Protein AF-A0A6L4ZPW6-F1 (afdb_monomer_lite)

Sequence (94 aa):
MDEQEQKLLKELLQKKLHGTLSKEEEQMLFDLSAKKTGRSPSTPTSSANLATGLSKLNNLITATDSLTNTLEEMAGKVNTHSSQAEAKQTIAEM

Structure (mmCIF, N/CA/C/O backbone):
data_AF-A0A6L4ZPW6-F1
#
_entry.id   AF-A0A6L4ZPW6-F1
#
loop_
_atom_site.group_PDB
_atom_site.id
_atom_site.type_symbol
_atom_site.label_atom_id
_atom_site.label_alt_id
_atom_site.label_comp_id
_atom_site.label_asym_id
_atom_site.label_entity_id
_atom_site.label_seq_id
_atom_site.pdbx_PDB_ins_code
_atom_site.Cartn_x
_atom_site.Cartn_y
_atom_site.Cartn_z
_atom_site.occupancy
_atom_site.B_iso_or_equiv
_atom_site.auth_seq_id
_atom_site.auth_comp_id
_atom_site.auth_asym_id
_atom_site.auth_atom_id
_atom_site.pdbx_PDB_model_num
ATOM 1 N N . MET A 1 1 ? 21.177 5.662 -11.169 1.00 84.00 1 MET A N 1
ATOM 2 C CA . MET A 1 1 ? 19.743 5.969 -11.027 1.00 84.00 1 MET A CA 1
ATOM 3 C C . MET A 1 1 ? 19.652 7.202 -10.161 1.00 84.00 1 MET A C 1
ATOM 5 O O . MET A 1 1 ? 20.199 7.170 -9.061 1.00 84.00 1 MET A O 1
ATOM 9 N N . ASP A 1 2 ? 19.068 8.275 -10.675 1.00 91.56 2 ASP A N 1
ATOM 10 C CA . ASP A 1 2 ? 18.929 9.533 -9.934 1.00 91.56 2 ASP A CA 1
ATOM 11 C C . ASP A 1 2 ? 17.749 9.497 -8.940 1.00 91.56 2 ASP A C 1
ATOM 13 O O . ASP A 1 2 ? 17.036 8.498 -8.820 1.00 91.56 2 ASP A O 1
ATOM 17 N N . GLU A 1 3 ? 17.579 10.570 -8.166 1.00 92.75 3 GLU A N 1
ATOM 18 C CA . GLU A 1 3 ? 16.546 10.671 -7.129 1.00 92.75 3 GLU A CA 1
ATOM 19 C C . GLU A 1 3 ? 15.118 10.681 -7.700 1.00 92.75 3 GLU A C 1
ATOM 21 O O . GLU A 1 3 ? 14.210 10.089 -7.108 1.00 92.75 3 GLU A O 1
ATOM 26 N N . GLN A 1 4 ? 14.915 11.291 -8.871 1.00 93.44 4 GLN A N 1
ATOM 27 C 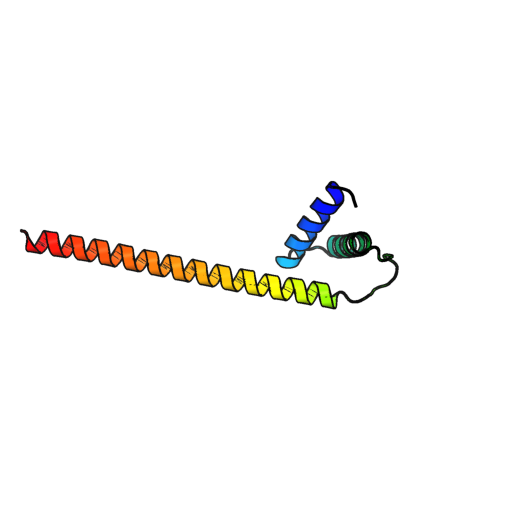CA . GLN A 1 4 ? 13.608 11.335 -9.527 1.00 93.44 4 GLN A CA 1
ATOM 28 C C . GLN A 1 4 ? 13.200 9.937 -9.999 1.00 93.44 4 GLN A C 1
ATOM 30 O O . GLN A 1 4 ? 12.082 9.494 -9.735 1.00 93.44 4 GLN A O 1
ATOM 35 N N . GLU A 1 5 ? 14.131 9.197 -10.598 1.00 90.81 5 GLU A N 1
ATOM 36 C CA . GLU A 1 5 ? 13.937 7.808 -11.012 1.00 90.81 5 GLU A CA 1
ATOM 37 C C . GLU A 1 5 ? 13.658 6.876 -9.826 1.00 90.81 5 GLU A C 1
ATOM 39 O O . GLU A 1 5 ? 12.825 5.973 -9.923 1.00 90.81 5 GLU A O 1
ATOM 44 N N . GLN A 1 6 ? 14.317 7.092 -8.683 1.00 86.94 6 GLN A N 1
ATOM 45 C CA . GLN A 1 6 ? 14.038 6.329 -7.463 1.00 86.94 6 GLN A CA 1
ATOM 46 C C . GLN A 1 6 ? 12.641 6.614 -6.908 1.00 86.94 6 GLN A C 1
ATOM 48 O O . GLN A 1 6 ? 11.969 5.689 -6.442 1.00 86.94 6 GLN A O 1
ATOM 53 N N . LYS A 1 7 ? 12.202 7.877 -6.941 1.00 92.25 7 LYS A N 1
ATOM 54 C CA . LYS A 1 7 ? 10.859 8.275 -6.507 1.00 92.25 7 LYS A CA 1
ATOM 55 C C . LYS A 1 7 ? 9.791 7.665 -7.413 1.00 92.25 7 LYS A C 1
ATOM 57 O O . LYS A 1 7 ? 8.849 7.063 -6.903 1.00 92.25 7 LYS A O 1
ATOM 62 N N . LEU A 1 8 ? 9.996 7.729 -8.727 1.00 92.94 8 LEU A N 1
ATOM 63 C CA . LEU A 1 8 ? 9.108 7.118 -9.712 1.00 92.94 8 LEU A CA 1
ATOM 64 C C . LEU A 1 8 ? 9.035 5.596 -9.537 1.00 92.94 8 LEU A C 1
ATOM 66 O O . LEU A 1 8 ? 7.946 5.038 -9.465 1.00 92.94 8 LEU A O 1
ATOM 70 N N . LEU A 1 9 ? 10.173 4.914 -9.366 1.00 90.06 9 LEU A N 1
ATOM 71 C CA . LEU A 1 9 ? 10.189 3.469 -9.115 1.00 90.06 9 LEU A CA 1
ATOM 72 C C . LEU A 1 9 ? 9.380 3.091 -7.861 1.00 90.06 9 LEU A C 1
ATOM 74 O O . LEU A 1 9 ? 8.664 2.090 -7.872 1.00 90.06 9 LEU A O 1
ATOM 78 N N . LYS A 1 10 ? 9.482 3.874 -6.780 1.00 88.31 10 LYS A N 1
ATOM 79 C CA . LYS A 1 10 ? 8.685 3.650 -5.562 1.00 88.31 10 LYS A CA 1
ATOM 80 C C . LYS A 1 10 ? 7.187 3.815 -5.825 1.00 88.31 10 LYS A C 1
ATOM 82 O O . LYS A 1 10 ? 6.417 2.962 -5.392 1.00 88.31 10 LYS A O 1
ATOM 87 N N . GLU A 1 11 ? 6.788 4.859 -6.546 1.00 93.38 11 GLU A N 1
ATOM 88 C CA . GLU A 1 11 ? 5.383 5.106 -6.894 1.00 93.38 11 GLU A CA 1
ATOM 89 C C . GLU A 1 11 ? 4.803 3.968 -7.747 1.00 93.38 11 GLU A C 1
ATOM 91 O O . GLU A 1 11 ? 3.734 3.439 -7.444 1.00 93.38 11 GLU A O 1
ATOM 96 N N . LEU A 1 12 ? 5.541 3.517 -8.765 1.00 91.19 12 LEU A N 1
ATOM 97 C CA . LEU A 1 12 ? 5.121 2.410 -9.625 1.00 91.19 12 LEU A CA 1
ATOM 98 C C . LEU A 1 12 ? 5.013 1.085 -8.853 1.00 91.19 12 LEU A C 1
ATOM 100 O O . LEU A 1 12 ? 4.095 0.302 -9.086 1.00 91.19 12 LEU A O 1
ATOM 104 N N . LEU A 1 13 ? 5.910 0.826 -7.895 1.00 88.31 13 LEU A N 1
ATOM 105 C CA . LEU A 1 13 ? 5.804 -0.347 -7.020 1.00 88.31 13 LEU A CA 1
ATOM 106 C C . LEU A 1 13 ? 4.563 -0.285 -6.117 1.00 88.31 13 LEU A C 1
ATOM 108 O O . LEU A 1 13 ? 3.920 -1.314 -5.920 1.00 88.31 13 LEU A O 1
ATOM 112 N N . GLN A 1 14 ? 4.202 0.895 -5.606 1.00 87.19 14 GLN A N 1
ATOM 113 C CA . GLN A 1 14 ? 2.975 1.090 -4.824 1.00 87.19 14 GLN A CA 1
ATOM 114 C C . GLN A 1 14 ? 1.719 0.893 -5.677 1.00 87.19 14 GLN A C 1
ATOM 116 O O . GLN A 1 14 ? 0.823 0.149 -5.284 1.00 87.19 14 GLN A O 1
ATOM 121 N N . LYS A 1 15 ? 1.674 1.479 -6.879 1.00 88.81 15 LYS A N 1
ATOM 122 C CA . LYS A 1 15 ? 0.579 1.254 -7.835 1.00 88.81 15 LYS A CA 1
ATOM 123 C C . LYS A 1 15 ? 0.440 -0.223 -8.197 1.00 88.81 15 LYS A C 1
ATOM 125 O O . LYS A 1 15 ? -0.669 -0.751 -8.216 1.00 88.81 15 LYS A O 1
ATOM 130 N N . LYS A 1 16 ? 1.563 -0.927 -8.401 1.00 85.50 16 LYS A N 1
ATOM 131 C CA . LYS A 1 16 ? 1.560 -2.379 -8.636 1.00 85.50 16 LYS A CA 1
ATOM 132 C C . LYS A 1 16 ? 0.980 -3.157 -7.463 1.00 85.50 16 LYS A C 1
ATOM 134 O O . LYS A 1 16 ? 0.223 -4.096 -7.674 1.00 85.50 16 LYS A O 1
ATOM 139 N N . LEU A 1 17 ? 1.353 -2.776 -6.244 1.00 83.75 17 LEU A N 1
ATOM 140 C CA . LEU A 1 17 ? 0.882 -3.410 -5.018 1.00 83.75 17 LEU A CA 1
ATOM 141 C C . LEU A 1 17 ? -0.631 -3.244 -4.840 1.00 83.75 17 LEU A C 1
ATOM 143 O O . LEU A 1 17 ? -1.297 -4.185 -4.432 1.00 83.75 17 LEU A O 1
ATOM 147 N N . HIS A 1 18 ? -1.169 -2.076 -5.193 1.00 83.38 18 HIS A N 1
ATOM 148 C CA . HIS A 1 18 ? -2.598 -1.771 -5.080 1.00 83.38 18 HIS A CA 1
ATOM 149 C C . HIS A 1 18 ? -3.413 -2.181 -6.322 1.00 83.38 18 HIS A C 1
ATOM 151 O O . HIS A 1 18 ? -4.616 -1.944 -6.367 1.00 83.38 18 HIS A O 1
ATOM 157 N N . GLY A 1 19 ? -2.779 -2.770 -7.342 1.00 83.44 19 GLY A N 1
ATOM 158 C CA . GLY A 1 19 ? -3.450 -3.193 -8.576 1.00 83.44 19 GLY A CA 1
ATOM 159 C C . GLY A 1 19 ? -3.935 -2.043 -9.468 1.00 83.44 19 GLY A C 1
ATOM 160 O O . GLY A 1 19 ? -4.827 -2.248 -10.285 1.00 83.44 19 GLY A O 1
ATOM 161 N N . THR A 1 20 ? -3.370 -0.841 -9.326 1.00 90.00 20 THR A N 1
ATOM 162 C CA . THR A 1 20 ? -3.766 0.368 -10.076 1.00 90.00 20 THR A CA 1
ATOM 163 C C . THR A 1 20 ? -2.787 0.751 -11.189 1.00 90.00 20 THR A C 1
ATOM 165 O O . THR A 1 20 ? -2.927 1.812 -11.792 1.00 90.00 20 THR A O 1
ATOM 168 N N . LEU A 1 21 ? -1.791 -0.097 -11.454 1.00 90.31 21 LEU A N 1
ATOM 169 C CA . LEU A 1 21 ? -0.735 0.141 -12.438 1.00 90.31 21 LEU A CA 1
ATOM 170 C C . LEU A 1 21 ? -1.257 0.005 -13.882 1.00 90.31 21 LEU A C 1
ATOM 172 O O . LEU A 1 21 ? -1.881 -1.004 -14.215 1.00 90.31 21 LEU A O 1
ATOM 176 N N . SER A 1 22 ? -0.978 0.987 -14.746 1.00 92.81 22 SER A N 1
ATOM 177 C CA . SER A 1 22 ? -1.288 0.908 -16.186 1.00 92.81 22 SER A CA 1
ATOM 178 C C . SER A 1 22 ? -0.287 0.034 -16.960 1.00 92.81 22 SER A C 1
ATOM 180 O O . SER A 1 22 ? 0.786 -0.302 -16.462 1.00 92.81 22 SER A O 1
ATOM 182 N N . LYS A 1 23 ? -0.595 -0.306 -18.221 1.00 89.25 23 LYS A N 1
ATOM 183 C CA . LYS A 1 23 ? 0.323 -1.067 -19.093 1.00 89.25 23 LYS A CA 1
ATOM 184 C C . LYS A 1 23 ? 1.594 -0.285 -19.437 1.00 89.25 23 LYS A C 1
ATOM 186 O O . LYS A 1 23 ? 2.683 -0.848 -19.485 1.00 89.25 23 LYS A O 1
ATOM 191 N N . GLU A 1 24 ? 1.469 1.017 -19.671 1.00 91.12 24 GLU A N 1
ATOM 192 C CA . GLU A 1 24 ? 2.609 1.909 -19.903 1.00 91.12 24 GLU A CA 1
ATOM 193 C C . GLU A 1 24 ? 3.482 1.994 -18.645 1.00 91.12 24 GLU A C 1
ATOM 195 O O . GLU A 1 24 ? 4.709 1.926 -18.710 1.00 91.12 24 GLU A O 1
ATOM 200 N N . GLU A 1 25 ? 2.844 2.079 -17.479 1.00 92.19 25 GLU A N 1
ATOM 201 C CA . GLU A 1 25 ? 3.504 2.073 -16.179 1.00 92.19 25 GLU A CA 1
ATOM 202 C C . GLU A 1 25 ? 4.170 0.730 -15.842 1.00 92.19 25 GLU A C 1
ATOM 204 O O . GLU A 1 25 ? 5.235 0.717 -15.224 1.00 92.19 25 GLU A O 1
ATOM 209 N N . GLU A 1 26 ? 3.608 -0.397 -16.285 1.00 87.12 26 GLU A N 1
ATOM 210 C CA . GLU A 1 26 ? 4.243 -1.716 -16.201 1.00 87.12 26 GLU A CA 1
ATOM 211 C C . GLU A 1 26 ? 5.563 -1.766 -16.966 1.00 87.12 26 GLU A C 1
ATOM 213 O O . GLU A 1 26 ? 6.557 -2.277 -16.437 1.00 87.12 26 GLU A O 1
ATOM 218 N N . GLN A 1 27 ? 5.594 -1.202 -18.176 1.00 86.75 27 GLN A N 1
ATOM 219 C CA . GLN A 1 27 ? 6.815 -1.120 -18.971 1.00 86.75 27 GLN A CA 1
ATOM 220 C C 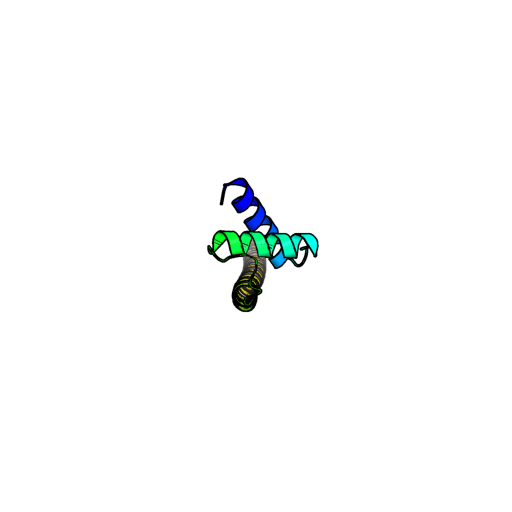. GLN A 1 27 ? 7.853 -0.212 -18.296 1.00 86.75 27 GLN A C 1
ATOM 222 O O . GLN A 1 27 ? 9.005 -0.612 -18.128 1.00 86.75 27 GLN A O 1
ATOM 227 N N . MET A 1 28 ? 7.438 0.961 -17.804 1.00 88.94 28 MET A N 1
ATOM 228 C CA . MET A 1 28 ? 8.327 1.858 -17.052 1.00 88.94 28 MET A CA 1
ATOM 229 C C . MET A 1 28 ? 8.883 1.195 -15.787 1.00 88.94 28 MET A C 1
ATOM 231 O O . MET A 1 28 ? 10.068 1.327 -15.472 1.00 88.94 28 MET A O 1
ATOM 235 N N . LEU A 1 29 ? 8.050 0.444 -15.063 1.00 88.31 29 LEU A N 1
ATOM 236 C CA . LEU A 1 29 ? 8.471 -0.294 -13.879 1.00 88.31 29 LEU A CA 1
ATOM 237 C C . LEU A 1 29 ? 9.501 -1.369 -14.233 1.00 88.31 29 LEU A C 1
ATOM 239 O O . LEU A 1 29 ? 10.461 -1.560 -13.481 1.00 88.31 29 LEU A O 1
ATOM 243 N N . PHE A 1 30 ? 9.322 -2.064 -15.358 1.00 83.44 30 PHE A N 1
ATOM 244 C CA . PHE A 1 30 ? 10.284 -3.044 -15.850 1.00 83.44 30 PHE A CA 1
ATOM 245 C C . PHE A 1 30 ? 11.635 -2.386 -16.162 1.0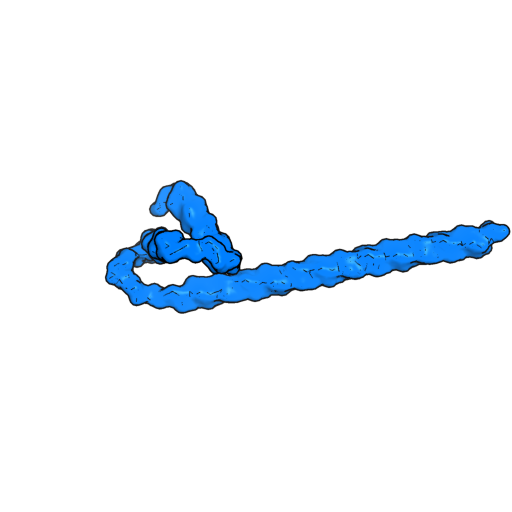0 83.44 30 PHE A C 1
ATOM 247 O O . PHE A 1 30 ? 12.658 -2.815 -15.619 1.00 83.44 30 PHE A O 1
ATOM 254 N N . ASP A 1 31 ? 11.633 -1.298 -16.933 1.00 85.00 31 ASP A N 1
ATOM 255 C CA . ASP A 1 31 ? 12.847 -0.593 -17.358 1.00 85.00 31 ASP A CA 1
ATOM 256 C C . ASP A 1 31 ? 13.619 -0.005 -16.166 1.00 85.00 31 ASP A C 1
ATOM 258 O O . ASP A 1 31 ? 14.835 -0.188 -16.039 1.00 85.00 31 ASP A O 1
ATOM 262 N N . LEU A 1 32 ? 12.915 0.631 -15.223 1.00 86.69 32 LEU A N 1
ATOM 263 C CA . LEU A 1 32 ? 13.517 1.180 -14.004 1.00 86.69 32 LEU A CA 1
ATOM 264 C C . LEU A 1 32 ? 14.047 0.080 -13.074 1.00 86.69 32 LEU A C 1
ATOM 266 O O . LEU A 1 32 ? 15.105 0.245 -12.456 1.00 86.69 32 LEU A O 1
ATOM 270 N N . SER A 1 33 ? 13.356 -1.060 -12.985 1.00 82.94 33 SER A N 1
ATOM 271 C CA . SER A 1 33 ? 13.813 -2.207 -12.186 1.00 82.94 33 SER A CA 1
ATOM 272 C C . SER A 1 33 ? 15.061 -2.857 -12.788 1.00 82.94 33 SER A C 1
ATOM 274 O O . SER A 1 33 ? 15.995 -3.210 -12.058 1.00 82.94 33 SER A O 1
ATOM 276 N N . ALA A 1 34 ? 15.119 -2.969 -14.117 1.00 77.38 34 ALA A N 1
ATOM 277 C CA . ALA A 1 34 ? 16.302 -3.436 -14.834 1.00 77.38 34 ALA A CA 1
ATOM 278 C C . ALA A 1 34 ? 17.490 -2.487 -14.599 1.00 77.38 34 ALA A C 1
ATOM 280 O O . ALA A 1 34 ? 18.549 -2.925 -14.139 1.00 77.38 34 ALA A O 1
ATOM 281 N N . LYS A 1 35 ? 17.275 -1.173 -14.767 1.00 80.31 35 LYS A N 1
ATOM 282 C CA . LYS A 1 35 ? 18.287 -0.131 -14.522 1.00 80.31 35 LYS A CA 1
ATOM 283 C C . LYS A 1 35 ? 18.836 -0.170 -13.092 1.00 80.31 35 LYS A C 1
ATOM 285 O O . LYS A 1 35 ? 20.044 -0.054 -12.898 1.00 80.31 35 LYS A O 1
ATOM 290 N N . LYS A 1 36 ? 17.978 -0.374 -12.083 1.00 78.19 36 LYS A N 1
ATOM 291 C CA . LYS A 1 36 ? 18.388 -0.468 -10.668 1.00 78.19 36 LYS A CA 1
ATOM 292 C C . LYS A 1 36 ? 19.253 -1.696 -10.371 1.00 78.19 36 LYS A C 1
ATOM 294 O O . LYS A 1 36 ? 20.124 -1.628 -9.510 1.00 78.19 36 LYS A O 1
ATOM 299 N N . THR A 1 37 ? 19.019 -2.812 -11.059 1.00 73.31 37 THR A N 1
ATOM 300 C CA . THR A 1 37 ? 19.763 -4.068 -10.849 1.00 73.31 37 THR A CA 1
ATOM 301 C C . THR A 1 37 ? 21.022 -4.183 -11.711 1.00 73.31 37 THR A C 1
ATOM 303 O O . THR A 1 37 ? 21.694 -5.211 -11.667 1.00 73.31 37 THR A O 1
ATOM 306 N N . GLY A 1 38 ? 21.352 -3.148 -12.495 1.00 67.50 38 GLY A N 1
ATOM 307 C CA . GLY A 1 38 ? 22.479 -3.176 -13.431 1.00 67.50 38 GLY A CA 1
ATOM 308 C C . GLY A 1 38 ? 22.283 -4.161 -14.588 1.00 67.50 38 GLY A C 1
ATOM 309 O O . GLY A 1 38 ? 23.250 -4.516 -15.259 1.00 67.50 38 GLY A O 1
ATOM 310 N N . ARG A 1 39 ? 21.048 -4.628 -14.820 1.00 63.38 39 ARG A N 1
ATOM 311 C CA . ARG A 1 39 ? 20.708 -5.522 -15.930 1.00 63.38 39 ARG A CA 1
ATOM 312 C C . ARG A 1 39 ? 20.313 -4.702 -17.151 1.00 63.38 39 ARG A C 1
ATOM 314 O O . ARG A 1 39 ? 19.599 -3.709 -17.038 1.00 63.38 39 ARG A O 1
ATOM 321 N N . SER A 1 40 ? 20.759 -5.140 -18.325 1.00 57.22 40 SER A N 1
ATOM 322 C CA . SER A 1 40 ? 20.322 -4.540 -19.585 1.00 57.22 40 SER A CA 1
ATOM 323 C C . SER A 1 40 ? 18.825 -4.822 -19.806 1.00 57.22 40 SER A C 1
ATOM 325 O O . SER A 1 40 ? 18.416 -5.982 -19.682 1.00 57.22 40 SER A O 1
ATOM 327 N N . PRO A 1 41 ? 18.010 -3.806 -20.153 1.00 57.69 41 PRO A N 1
ATOM 328 C CA . PRO A 1 41 ? 16.556 -3.939 -20.326 1.00 57.69 41 PRO A CA 1
ATOM 329 C C . PRO A 1 41 ? 16.154 -4.859 -21.496 1.00 57.69 41 PRO A C 1
ATOM 331 O O . PRO A 1 41 ? 14.996 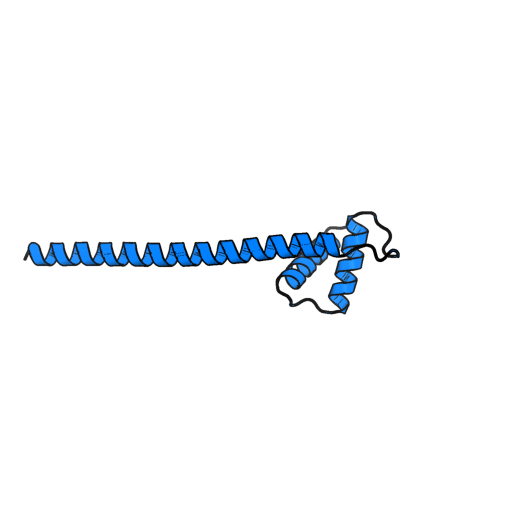-5.229 -21.632 1.00 57.69 41 PRO A O 1
ATOM 334 N N . SER A 1 42 ? 17.110 -5.288 -22.322 1.00 54.75 42 SER A N 1
ATOM 335 C CA . SER A 1 42 ? 16.909 -6.130 -23.506 1.00 54.75 42 SER A CA 1
ATOM 336 C C . SER A 1 42 ? 16.739 -7.630 -23.226 1.00 54.75 42 SER A C 1
ATOM 338 O O . SER A 1 42 ? 16.549 -8.398 -24.167 1.00 54.75 42 SER A O 1
ATOM 340 N N . THR A 1 43 ? 16.784 -8.074 -21.964 1.00 53.22 43 THR A N 1
ATOM 341 C CA . THR A 1 43 ? 16.550 -9.486 -21.609 1.00 53.22 43 THR A CA 1
ATOM 342 C C . THR A 1 43 ? 15.300 -9.629 -20.737 1.00 53.22 43 THR A C 1
ATOM 344 O O . THR A 1 43 ? 15.328 -9.243 -19.563 1.00 53.22 43 THR A O 1
ATOM 347 N N . PRO A 1 44 ? 14.191 -10.191 -21.258 1.00 54.75 44 PRO A N 1
ATOM 348 C CA . PRO A 1 44 ? 12.996 -10.441 -20.465 1.00 54.75 44 PRO A CA 1
ATOM 349 C C . PRO A 1 44 ? 13.305 -11.578 -19.489 1.00 54.75 44 PRO A C 1
ATOM 351 O O . PRO A 1 44 ? 13.159 -12.754 -19.806 1.00 54.75 44 PRO A O 1
ATOM 354 N N . THR A 1 45 ? 13.798 -11.235 -18.298 1.00 50.16 45 THR A N 1
ATOM 355 C CA . THR A 1 45 ? 14.221 -12.234 -17.313 1.00 50.16 45 THR A CA 1
ATOM 356 C C . THR A 1 45 ? 13.439 -12.079 -16.018 1.00 50.16 45 THR A C 1
ATOM 358 O O . THR A 1 45 ? 13.741 -11.243 -15.172 1.00 50.16 45 THR A O 1
ATOM 361 N N . SER A 1 46 ? 12.432 -12.945 -15.909 1.00 51.53 46 SER A N 1
ATOM 362 C CA . SER A 1 46 ? 11.673 -13.378 -14.735 1.00 51.53 46 SER A CA 1
ATOM 363 C C . SER A 1 46 ? 11.235 -12.293 -13.743 1.00 51.53 46 SER A C 1
ATOM 365 O O . SER A 1 46 ? 11.824 -12.083 -12.679 1.00 51.53 46 SER A O 1
ATOM 367 N N . SER A 1 47 ? 10.075 -11.708 -14.043 1.00 57.16 47 SER A N 1
ATOM 368 C CA . SER A 1 47 ? 9.211 -10.987 -13.102 1.00 57.16 47 SER A CA 1
ATOM 369 C C . SER A 1 47 ? 8.788 -11.822 -11.878 1.00 57.16 47 SER A C 1
ATOM 371 O O . SER A 1 47 ? 8.181 -11.272 -10.962 1.00 57.16 47 SER A O 1
ATOM 373 N N . ALA A 1 48 ? 9.124 -13.119 -11.814 1.00 61.25 48 ALA A N 1
ATOM 374 C CA . ALA A 1 48 ? 8.700 -14.034 -10.757 1.00 61.25 48 ALA A CA 1
ATOM 375 C C . ALA A 1 48 ? 9.232 -13.653 -9.365 1.00 61.25 48 ALA A C 1
ATOM 377 O O . ALA A 1 48 ? 8.496 -13.755 -8.386 1.00 61.25 48 ALA A O 1
ATOM 378 N N . ASN A 1 49 ? 10.471 -13.154 -9.254 1.00 66.25 49 ASN A N 1
ATOM 379 C CA . ASN A 1 49 ? 11.028 -12.739 -7.957 1.00 66.25 49 ASN A CA 1
ATOM 380 C C . ASN A 1 49 ? 10.361 -11.464 -7.430 1.00 66.25 49 ASN A C 1
ATOM 382 O O . ASN A 1 49 ? 10.053 -11.370 -6.242 1.00 66.25 49 ASN A O 1
ATOM 386 N N . LEU A 1 50 ? 10.095 -10.500 -8.319 1.00 71.56 50 LEU A N 1
ATOM 387 C CA . LEU A 1 50 ? 9.385 -9.273 -7.965 1.00 71.56 50 LEU A CA 1
ATOM 388 C C . LEU A 1 50 ? 7.921 -9.572 -7.624 1.00 71.56 50 LEU A C 1
ATOM 390 O O . LEU A 1 50 ? 7.422 -9.078 -6.620 1.00 71.56 50 LEU A O 1
ATOM 394 N N . ALA A 1 51 ? 7.257 -10.428 -8.403 1.00 69.94 51 ALA A N 1
ATOM 395 C CA . ALA A 1 51 ? 5.897 -10.878 -8.124 1.00 69.94 51 ALA A CA 1
ATOM 396 C C . ALA A 1 51 ? 5.805 -11.610 -6.775 1.00 69.94 51 ALA A C 1
ATOM 398 O O . ALA A 1 51 ? 4.908 -11.328 -5.984 1.00 69.94 51 ALA A O 1
ATOM 399 N N . THR A 1 52 ? 6.768 -12.483 -6.465 1.00 73.88 52 THR A N 1
ATOM 400 C CA . THR A 1 52 ? 6.834 -13.189 -5.175 1.00 73.88 52 THR A CA 1
ATOM 401 C C . THR A 1 52 ? 7.066 -12.217 -4.017 1.00 73.88 52 THR A C 1
ATOM 403 O O . THR A 1 52 ? 6.400 -12.316 -2.988 1.00 73.88 52 THR A O 1
ATOM 406 N N . GLY A 1 53 ? 7.985 -11.258 -4.173 1.00 75.06 53 GLY A N 1
ATOM 407 C CA . GLY A 1 53 ? 8.251 -10.229 -3.165 1.00 75.06 53 GLY A CA 1
ATOM 408 C C . GLY A 1 53 ? 7.039 -9.331 -2.903 1.00 75.06 53 GLY A C 1
ATOM 409 O O . GLY A 1 53 ? 6.685 -9.109 -1.749 1.00 75.06 53 GLY A O 1
ATOM 410 N N . LEU A 1 54 ? 6.361 -8.882 -3.962 1.00 79.88 54 LEU A N 1
ATOM 411 C CA . LEU A 1 54 ? 5.146 -8.070 -3.860 1.00 79.88 54 LEU A CA 1
ATOM 412 C C . LEU A 1 54 ? 3.976 -8.856 -3.262 1.00 79.88 54 LEU A C 1
ATOM 414 O O . LEU A 1 54 ? 3.249 -8.311 -2.443 1.00 79.88 54 LEU A O 1
ATOM 418 N N . SER A 1 55 ? 3.839 -10.144 -3.587 1.00 75.44 55 SER A N 1
ATOM 419 C CA . SER A 1 55 ? 2.809 -11.003 -2.986 1.00 75.44 55 SER A CA 1
ATOM 420 C C . SER A 1 55 ? 3.036 -11.187 -1.483 1.00 75.44 55 SER A C 1
ATOM 422 O O . SER A 1 55 ? 2.100 -11.072 -0.697 1.00 75.44 55 SER A O 1
ATOM 424 N N . LYS A 1 56 ? 4.290 -11.408 -1.056 1.00 79.00 56 LYS A N 1
ATOM 425 C CA . LYS A 1 56 ? 4.644 -11.463 0.374 1.00 79.00 56 LYS A CA 1
ATOM 426 C C . LYS A 1 56 ? 4.347 -10.143 1.083 1.00 79.00 56 LYS A C 1
ATOM 428 O O . LYS A 1 56 ? 3.830 -10.164 2.194 1.00 79.00 56 LYS A O 1
ATOM 433 N N . LEU A 1 57 ? 4.660 -9.015 0.445 1.00 78.88 57 LEU A N 1
ATOM 434 C CA . LEU A 1 57 ? 4.372 -7.691 0.991 1.00 78.88 57 LEU A CA 1
ATOM 435 C C . LEU A 1 57 ? 2.863 -7.443 1.112 1.00 78.88 57 LEU A C 1
ATOM 437 O O . LEU A 1 57 ? 2.418 -6.969 2.150 1.00 78.88 57 LEU A O 1
ATOM 441 N N . ASN A 1 58 ? 2.079 -7.819 0.100 1.00 79.31 58 ASN A N 1
ATOM 442 C CA . ASN A 1 58 ? 0.623 -7.700 0.13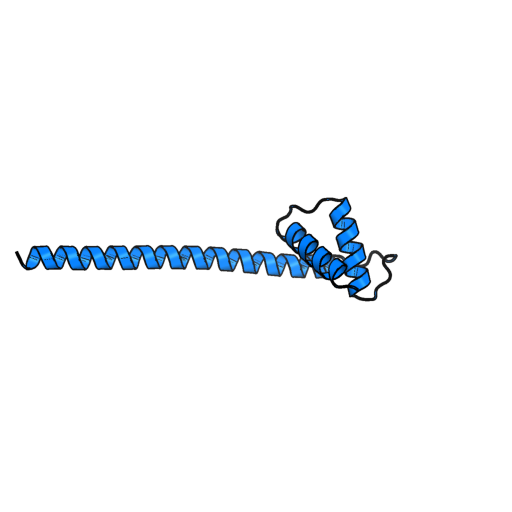4 1.00 79.31 58 ASN A CA 1
ATOM 443 C C . ASN A 1 58 ? 0.018 -8.526 1.280 1.00 79.31 58 ASN A C 1
ATOM 445 O O . ASN A 1 58 ? -0.792 -8.018 2.046 1.00 79.31 58 ASN A O 1
ATOM 449 N N . ASN A 1 59 ? 0.489 -9.763 1.469 1.00 79.31 59 ASN A N 1
ATOM 450 C CA . ASN A 1 59 ? 0.056 -10.607 2.586 1.00 79.31 59 ASN A CA 1
ATOM 451 C C . ASN A 1 59 ? 0.383 -9.984 3.952 1.00 79.31 59 ASN A C 1
ATOM 453 O O . ASN A 1 59 ? -0.415 -10.101 4.880 1.00 79.31 59 ASN A O 1
ATOM 457 N N . LEU A 1 60 ? 1.542 -9.326 4.085 1.00 85.19 60 LEU A N 1
ATOM 458 C CA . LEU A 1 60 ? 1.904 -8.615 5.313 1.00 85.19 60 LEU A CA 1
ATOM 459 C C . LEU A 1 60 ? 0.978 -7.425 5.570 1.00 85.19 60 LEU A C 1
ATOM 461 O O . LEU A 1 60 ? 0.521 -7.274 6.696 1.00 85.19 60 LEU A O 1
ATOM 465 N N . ILE A 1 61 ? 0.661 -6.632 4.542 1.00 82.31 61 ILE A N 1
ATOM 466 C CA . ILE A 1 61 ? -0.283 -5.510 4.656 1.00 82.31 61 ILE A CA 1
ATOM 467 C C . ILE A 1 61 ? -1.649 -6.014 5.121 1.00 82.31 61 ILE A C 1
ATOM 469 O O . ILE A 1 61 ? -2.156 -5.544 6.133 1.00 82.31 61 ILE A O 1
ATOM 473 N N . THR A 1 62 ? -2.191 -7.047 4.469 1.00 81.94 62 THR A N 1
ATOM 474 C CA . THR A 1 62 ? -3.476 -7.644 4.866 1.00 81.94 62 THR A CA 1
ATOM 475 C C . THR A 1 62 ? -3.459 -8.162 6.308 1.00 81.94 62 THR A C 1
ATOM 477 O O . THR A 1 62 ? -4.428 -7.979 7.045 1.00 81.94 62 THR A O 1
ATOM 480 N N . ALA A 1 63 ? -2.362 -8.792 6.741 1.00 86.38 63 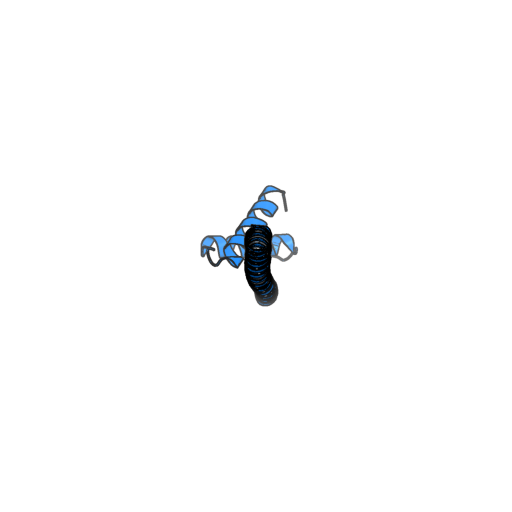ALA A N 1
ATOM 481 C CA . ALA A 1 63 ? -2.222 -9.254 8.120 1.00 86.38 63 ALA A CA 1
ATOM 482 C C . ALA A 1 63 ? -2.174 -8.086 9.121 1.00 86.38 63 ALA A C 1
ATOM 484 O O . ALA A 1 63 ? -2.780 -8.170 10.189 1.00 86.38 63 ALA A O 1
ATOM 485 N N . THR A 1 64 ? -1.482 -6.995 8.779 1.00 87.56 64 THR A N 1
ATOM 486 C CA . THR A 1 64 ? -1.441 -5.778 9.596 1.00 87.56 64 THR A CA 1
ATOM 487 C C . THR A 1 64 ? -2.817 -5.123 9.702 1.00 87.56 64 THR A C 1
ATOM 489 O O . THR A 1 64 ? -3.230 -4.812 10.815 1.00 87.56 64 THR A O 1
ATOM 492 N N . ASP A 1 65 ? -3.562 -4.988 8.605 1.00 88.00 65 ASP A N 1
ATOM 493 C CA . ASP A 1 65 ? -4.918 -4.421 8.624 1.00 88.00 65 ASP A CA 1
ATOM 494 C C . ASP A 1 65 ? -5.864 -5.252 9.507 1.00 88.00 65 ASP A C 1
ATOM 496 O O . ASP A 1 65 ? -6.597 -4.716 10.339 1.00 88.00 65 ASP A O 1
ATOM 500 N N . SER A 1 66 ? -5.792 -6.584 9.401 1.00 88.62 66 SER A N 1
ATOM 501 C CA . SER A 1 66 ? -6.572 -7.489 10.254 1.00 88.62 66 SER A CA 1
ATOM 502 C C . SER A 1 66 ? -6.222 -7.352 11.740 1.00 88.62 66 SER A C 1
ATOM 504 O O . SER A 1 66 ? -7.110 -7.447 12.593 1.00 88.62 66 SER A O 1
ATOM 506 N N . LEU A 1 67 ? -4.940 -7.156 12.066 1.00 89.81 67 LEU A N 1
ATOM 507 C CA . LEU A 1 67 ? -4.496 -6.948 13.443 1.00 89.81 67 LEU A CA 1
ATOM 508 C C . LEU A 1 67 ? -5.000 -5.607 13.986 1.00 89.81 67 LEU A C 1
ATOM 510 O O . LEU A 1 67 ? -5.496 -5.566 15.110 1.00 89.81 67 LEU A O 1
ATOM 514 N N . THR A 1 68 ? -4.922 -4.539 13.189 1.00 93.62 68 THR A N 1
ATOM 515 C CA . THR A 1 68 ? -5.443 -3.212 13.549 1.00 93.62 68 THR A CA 1
ATOM 516 C C . THR A 1 68 ? -6.928 -3.284 13.896 1.00 93.62 68 THR A C 1
ATOM 518 O O . THR A 1 68 ? -7.305 -2.883 14.995 1.00 93.62 68 THR A O 1
ATOM 521 N N . ASN A 1 69 ? -7.748 -3.910 13.046 1.00 94.75 69 ASN A N 1
ATOM 522 C CA . ASN A 1 69 ? -9.182 -4.088 13.314 1.00 94.75 69 ASN A CA 1
ATOM 523 C C . ASN A 1 69 ? -9.436 -4.857 14.624 1.00 94.75 69 ASN A C 1
ATOM 525 O O . ASN A 1 69 ? -10.301 -4.491 15.417 1.00 94.75 69 ASN A O 1
ATOM 529 N N . THR A 1 70 ? -8.643 -5.900 14.894 1.00 92.94 70 THR A N 1
ATOM 530 C CA . THR A 1 70 ? -8.758 -6.680 16.139 1.00 92.94 70 THR A CA 1
ATOM 531 C C . THR A 1 70 ? -8.435 -5.829 17.373 1.00 92.94 70 THR A C 1
ATOM 533 O O . THR A 1 70 ? -9.121 -5.919 18.393 1.00 92.94 70 THR A O 1
ATOM 536 N N . LEU A 1 71 ? -7.400 -4.987 17.295 1.00 92.69 71 LEU A N 1
ATOM 537 C CA . LEU A 1 71 ? -7.020 -4.081 18.380 1.00 92.69 71 LEU A CA 1
ATOM 538 C C . LEU A 1 71 ? -8.091 -3.012 18.629 1.00 92.69 71 LEU A C 1
ATOM 540 O O . LEU A 1 71 ? -8.394 -2.719 19.786 1.00 92.69 71 LEU A O 1
ATOM 544 N N . GLU A 1 72 ? -8.697 -2.473 17.572 1.00 94.19 72 GLU A N 1
ATOM 545 C CA . GLU A 1 72 ? -9.806 -1.520 17.676 1.00 94.19 72 GLU A CA 1
ATOM 546 C C . GLU A 1 72 ? -11.038 -2.148 18.345 1.00 94.19 72 GLU A C 1
ATOM 548 O O . GLU A 1 72 ? -11.606 -1.560 19.269 1.00 94.19 72 GLU A O 1
ATOM 553 N N . GLU A 1 73 ? -11.408 -3.377 17.969 1.00 94.00 73 GLU A N 1
ATOM 554 C CA . GLU A 1 73 ? -12.487 -4.118 18.634 1.00 94.00 73 GLU A CA 1
ATOM 555 C C . GLU A 1 73 ? -12.200 -4.354 20.122 1.00 94.00 73 GLU A C 1
ATOM 557 O O . GLU A 1 73 ? -13.092 -4.217 20.969 1.00 94.00 73 GLU A O 1
ATOM 562 N N . MET A 1 74 ? -10.959 -4.713 20.463 1.00 93.12 74 MET A N 1
ATOM 563 C CA . MET A 1 74 ? -10.545 -4.898 21.853 1.00 93.12 74 MET A CA 1
ATOM 564 C C . MET A 1 74 ? -10.623 -3.591 22.644 1.00 93.12 74 MET A C 1
ATOM 566 O O . MET A 1 74 ? -11.178 -3.586 23.744 1.00 93.12 74 MET A O 1
ATOM 570 N N . ALA A 1 75 ? -10.124 -2.486 22.088 1.00 91.38 75 ALA A N 1
ATOM 571 C CA . ALA A 1 75 ? -10.207 -1.170 22.715 1.00 91.38 75 ALA A CA 1
ATOM 572 C C . ALA A 1 75 ? -11.670 -0.753 22.954 1.00 91.38 75 ALA A C 1
ATOM 574 O O . ALA A 1 75 ? -12.017 -0.297 24.046 1.00 91.38 75 ALA A O 1
ATOM 575 N N . GLY A 1 76 ? -12.555 -0.994 21.980 1.00 91.44 76 GLY A N 1
ATOM 576 C CA . GLY A 1 76 ? -13.992 -0.744 22.115 1.00 91.44 76 GLY A CA 1
ATOM 577 C C . GLY A 1 76 ? -14.646 -1.556 23.240 1.00 91.44 76 GLY A C 1
ATOM 578 O O . GLY A 1 76 ? -15.412 -1.010 24.042 1.00 91.44 76 GLY A O 1
ATOM 579 N N . LYS A 1 77 ? -14.312 -2.849 23.353 1.00 92.31 77 LYS A N 1
ATOM 580 C CA . LYS A 1 77 ? -14.801 -3.718 24.441 1.00 92.31 77 LYS A CA 1
ATOM 581 C C . LYS A 1 77 ? -14.298 -3.262 25.811 1.00 92.31 77 LYS A C 1
ATOM 583 O O . LYS A 1 77 ? -15.095 -3.205 26.745 1.00 92.31 77 LYS A O 1
ATOM 588 N N . VAL A 1 78 ? -13.016 -2.905 25.932 1.00 90.12 78 VAL A N 1
ATOM 589 C CA . VAL A 1 78 ? -12.431 -2.401 27.189 1.00 90.12 78 VAL A CA 1
ATOM 590 C C . VAL A 1 78 ? -13.128 -1.117 27.639 1.00 90.12 78 VAL A C 1
ATOM 592 O O . VAL A 1 78 ? -13.567 -1.042 28.785 1.00 90.12 78 VAL A O 1
ATOM 595 N N . ASN A 1 79 ? -13.318 -0.151 26.737 1.00 85.81 79 ASN A N 1
ATOM 596 C CA . ASN A 1 79 ? -14.009 1.101 27.057 1.00 85.81 79 ASN A CA 1
ATOM 597 C C . ASN A 1 79 ? -15.457 0.857 27.505 1.00 85.81 79 ASN A C 1
ATOM 599 O O . ASN A 1 79 ? -15.886 1.384 28.527 1.00 85.81 79 ASN A O 1
ATOM 603 N N . THR A 1 80 ? -16.190 -0.004 26.792 1.00 84.94 80 THR A N 1
ATOM 604 C CA . THR A 1 80 ? -17.584 -0.333 27.131 1.00 84.94 80 THR A CA 1
ATOM 605 C C . THR A 1 80 ? -17.690 -1.005 28.502 1.00 84.94 80 THR A C 1
ATOM 607 O O . THR A 1 80 ? -18.570 -0.663 29.293 1.00 84.94 80 THR A O 1
ATOM 610 N N . HIS A 1 81 ? -16.790 -1.943 28.812 1.00 80.88 81 HIS A N 1
ATOM 611 C CA . HIS A 1 81 ? -16.757 -2.592 30.121 1.00 80.88 81 HIS A CA 1
ATOM 612 C C . HIS A 1 81 ? -16.387 -1.622 31.247 1.00 80.88 81 HIS A C 1
ATOM 614 O O . HIS A 1 81 ? -17.008 -1.699 32.306 1.00 80.88 81 HIS A O 1
ATOM 620 N N . SER A 1 82 ? -15.447 -0.696 31.019 1.00 80.44 82 SER A N 1
ATOM 621 C CA . SER A 1 82 ? -15.099 0.346 31.997 1.00 80.44 82 SER A CA 1
ATOM 622 C C . SER A 1 82 ? -16.306 1.228 32.310 1.00 80.44 82 SER A C 1
ATOM 624 O O . SER A 1 82 ? -16.701 1.343 33.467 1.00 80.44 82 SER A O 1
ATOM 626 N N . SER A 1 83 ? -16.980 1.753 31.281 1.00 76.88 83 SER A N 1
ATOM 627 C CA . SER A 1 83 ? -18.158 2.609 31.466 1.00 76.88 83 SER A CA 1
ATOM 628 C C . SER A 1 83 ? -19.325 1.879 32.141 1.00 76.88 83 SER A C 1
ATOM 630 O O . SER A 1 83 ? -20.048 2.468 32.941 1.00 76.88 83 SER A O 1
ATOM 632 N N . GLN A 1 84 ? -19.516 0.583 31.865 1.00 77.44 84 GLN A N 1
ATOM 633 C CA . GLN A 1 84 ? -20.517 -0.224 32.573 1.00 77.44 84 GLN A CA 1
ATOM 634 C C . GLN A 1 84 ? -20.151 -0.471 34.040 1.00 77.44 84 GLN A C 1
ATOM 636 O O . GLN A 1 84 ? -21.049 -0.515 34.882 1.00 77.44 84 GLN A O 1
ATOM 641 N N . ALA A 1 85 ? -18.869 -0.674 34.352 1.00 77.50 85 ALA A N 1
ATOM 642 C CA . ALA A 1 85 ? -18.410 -0.854 35.726 1.00 77.50 85 ALA A CA 1
ATOM 643 C C . ALA A 1 85 ? -18.621 0.428 36.545 1.00 77.50 85 ALA A C 1
ATOM 645 O O . ALA A 1 85 ? -19.197 0.362 37.630 1.00 77.50 85 ALA A O 1
ATOM 646 N N . GLU A 1 86 ? -18.262 1.582 35.980 1.00 75.62 86 GLU A N 1
ATOM 647 C CA . GLU A 1 86 ? -18.494 2.903 36.576 1.00 75.62 86 GLU A CA 1
ATOM 648 C C . GLU A 1 86 ? -19.990 3.160 36.812 1.00 75.62 86 GLU A C 1
ATOM 650 O O . GLU A 1 86 ? -20.394 3.488 37.926 1.00 75.62 86 GLU A O 1
ATOM 655 N N . ALA A 1 87 ? -20.842 2.912 35.808 1.00 72.75 87 ALA A N 1
ATOM 656 C CA . ALA A 1 87 ? -22.289 3.092 35.942 1.00 72.75 87 ALA A CA 1
ATOM 657 C C . ALA A 1 87 ? -22.907 2.192 37.029 1.00 72.75 87 ALA A C 1
ATOM 659 O O . ALA A 1 87 ? -23.785 2.627 37.774 1.00 72.75 87 ALA A O 1
ATOM 660 N N . LYS A 1 88 ? -22.448 0.936 37.147 1.00 77.88 88 LYS A N 1
ATOM 661 C CA . LYS A 1 88 ? -22.900 0.021 38.209 1.00 77.88 88 LYS A CA 1
ATOM 662 C C . LYS A 1 88 ? -22.465 0.488 39.596 1.00 77.88 88 LYS A C 1
ATOM 664 O O . LYS A 1 88 ? -23.240 0.335 40.535 1.00 77.88 88 LYS A O 1
ATOM 669 N N . GLN A 1 89 ? -21.262 1.046 39.722 1.00 77.56 89 GLN A N 1
ATOM 670 C CA . GLN A 1 89 ? -20.770 1.580 40.988 1.00 77.56 89 GLN A CA 1
ATOM 671 C C . GLN A 1 89 ? -21.596 2.791 41.440 1.00 77.56 89 GLN A C 1
ATOM 673 O O . GLN A 1 89 ? -22.058 2.805 42.575 1.00 77.56 89 GLN A O 1
ATOM 678 N N . THR A 1 90 ? -21.875 3.747 40.547 1.00 77.94 90 THR A N 1
ATOM 679 C CA . THR A 1 90 ? -22.697 4.922 40.884 1.00 77.94 90 THR A CA 1
ATOM 680 C C . THR A 1 90 ? -24.096 4.534 41.367 1.00 77.94 90 THR A C 1
ATOM 682 O O . THR A 1 90 ? -24.583 5.115 42.326 1.00 77.94 90 THR A O 1
ATOM 685 N N . ILE A 1 91 ? -24.734 3.528 40.754 1.00 80.75 91 ILE A N 1
ATOM 686 C CA . ILE A 1 91 ? -26.053 3.041 41.197 1.00 80.75 91 ILE A CA 1
ATOM 687 C C . ILE A 1 91 ? -25.979 2.384 42.583 1.00 80.75 91 ILE A C 1
ATOM 689 O O . ILE A 1 91 ? -26.918 2.511 43.358 1.00 80.75 91 ILE A O 1
ATOM 693 N N . ALA A 1 92 ? -24.894 1.672 42.900 1.00 76.88 92 ALA A N 1
ATOM 694 C CA . ALA A 1 92 ? -24.728 1.017 44.199 1.00 76.88 92 ALA A CA 1
ATOM 695 C C . ALA A 1 92 ? -24.438 2.001 45.350 1.00 76.88 92 ALA A C 1
ATOM 697 O O . ALA A 1 92 ? -24.608 1.639 46.512 1.00 76.88 92 ALA A O 1
ATOM 698 N N . GLU A 1 93 ? -23.980 3.214 45.032 1.00 81.44 93 GLU A N 1
ATOM 699 C CA . GLU A 1 93 ? -23.662 4.280 45.991 1.00 81.44 93 GLU A CA 1
ATOM 700 C C . GLU A 1 93 ? -24.835 5.261 46.236 1.00 81.44 93 GLU A C 1
ATOM 702 O O . GLU A 1 93 ? -24.704 6.146 47.084 1.00 81.44 93 GLU A O 1
ATOM 707 N N . MET A 1 94 ? -25.969 5.112 45.529 1.00 69.19 94 MET A N 1
ATOM 708 C CA . MET A 1 94 ? -27.215 5.887 45.715 1.00 69.19 94 MET A CA 1
ATOM 709 C C . MET A 1 94 ? -28.217 5.169 46.621 1.00 69.19 94 MET A C 1
ATOM 711 O O . MET A 1 94 ? -28.877 5.878 47.415 1.00 69.19 94 MET A O 1
#

pLDDT: mean 81.42, std 11.1, range [50.16, 94.75]

Secondary structure (DSSP, 8-state):
--HHHHHHHHHHHHHHHTT---HHHHHHHHHHHHHHTT--TTS---THHHHHHHHHHHHHHHHHHHHHHHHHHHHHHHHHHHHHHHHHHHHHT-

Foldseek 3Di:
DDPVLVVLLVVLLVCVLVVNADPVSVLSNLCSVCVVVVHDSPDPPDPPVVVVVSVVVSVVVVVVVVVVVVVVVVVVVVVVVVVVVVVVVVVVVD

Radius of gyration: 24.14 Å; chains: 1; bounding box: 50×25×70 Å